Protein AF-G4CPI3-F1 (afdb_monomer_lite)

pLDDT: mean 81.12, std 16.86, range [39.91, 93.38]

Radius of gyration: 10.9 Å; chains: 1; bounding box: 22×18×34 Å

Foldseek 3Di:
DPVVVVLQVLLVLLCVQPNPHSVVLVPDDPVVSVVSSVVSCCVVVVVPD

Secondary structure (DSSP, 8-state):
--HHHHHHHHHHHHHHHH-S-HHHHHTS-HHHHHHHHHHHHHHHSTT--

Sequence (49 aa):
MKFFNAVADCLAQCAATFGGGIDVYGRLALLDLLRWTNRAVKMQGGSEE

Structure (mmCIF, N/CA/C/O backbone):
data_AF-G4CPI3-F1
#
_entry.id   AF-G4CPI3-F1
#
loop_
_atom_site.group_PDB
_atom_site.id
_atom_site.type_symbol
_atom_site.label_atom_id
_atom_site.label_alt_id
_atom_site.label_comp_id
_atom_site.label_asym_id
_atom_site.label_entity_id
_atom_site.label_seq_id
_atom_site.pdbx_PDB_ins_code
_atom_site.Cartn_x
_atom_site.Cartn_y
_atom_site.Cartn_z
_atom_site.occupancy
_atom_site.B_iso_or_equiv
_atom_site.auth_seq_id
_atom_site.auth_comp_id
_atom_site.auth_asym_id
_atom_site.auth_atom_id
_atom_site.pdbx_PDB_model_num
ATOM 1 N N . MET A 1 1 ? -16.957 -1.167 -12.395 1.00 42.31 1 MET A N 1
ATOM 2 C CA . MET A 1 1 ? -15.552 -1.044 -11.943 1.00 42.31 1 MET A CA 1
ATOM 3 C C . MET A 1 1 ? -15.455 -1.265 -10.428 1.00 42.31 1 MET A C 1
ATOM 5 O O . MET A 1 1 ? -15.372 -0.298 -9.693 1.00 42.31 1 MET A O 1
ATOM 9 N N . LYS A 1 2 ? -15.522 -2.510 -9.925 1.00 42.50 2 LYS A N 1
ATOM 10 C CA . LYS A 1 2 ? -15.452 -2.778 -8.466 1.00 42.50 2 LYS A CA 1
ATOM 11 C C . LYS A 1 2 ? -14.056 -3.182 -7.966 1.00 42.50 2 LYS A C 1
ATOM 13 O O . LYS A 1 2 ? -13.755 -2.965 -6.803 1.00 42.50 2 LYS A O 1
ATOM 18 N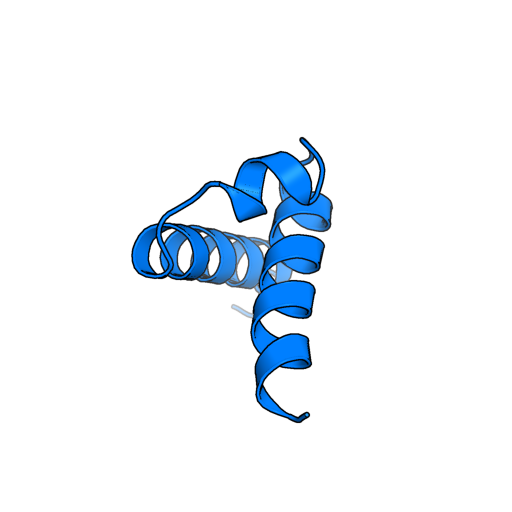 N . PHE A 1 3 ? -13.192 -3.706 -8.838 1.00 46.69 3 PHE A N 1
ATOM 19 C CA . PHE A 1 3 ? -11.862 -4.197 -8.448 1.00 46.69 3 PHE A CA 1
ATOM 20 C C . PHE A 1 3 ? -10.793 -3.100 -8.318 1.00 46.69 3 PHE A C 1
ATOM 22 O O . PHE A 1 3 ? -9.850 -3.266 -7.554 1.00 46.69 3 PHE A O 1
ATOM 29 N N . PHE A 1 4 ? -10.958 -1.961 -9.002 1.00 45.34 4 PHE A N 1
ATOM 30 C CA . PHE A 1 4 ? -10.013 -0.838 -8.912 1.00 45.34 4 PHE A CA 1
ATOM 31 C C . PHE A 1 4 ? -9.980 -0.196 -7.516 1.00 45.34 4 P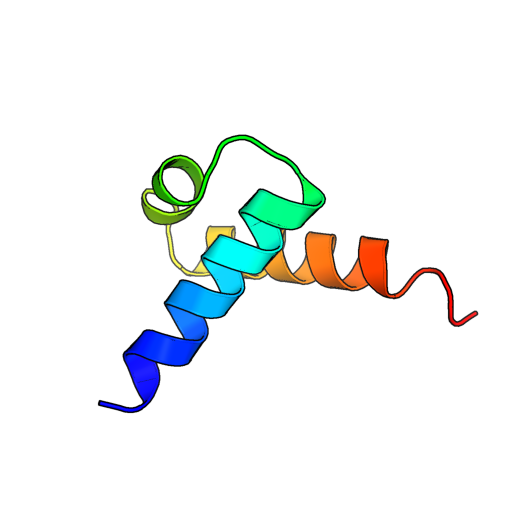HE A C 1
ATOM 33 O O . PHE A 1 4 ? -8.927 0.277 -7.100 1.00 45.34 4 PHE A O 1
ATOM 40 N N . ASN A 1 5 ? -11.089 -0.251 -6.767 1.00 58.81 5 ASN A N 1
ATOM 41 C CA . ASN A 1 5 ? -11.148 0.309 -5.415 1.00 58.81 5 ASN A CA 1
ATOM 42 C C . ASN A 1 5 ? -10.286 -0.470 -4.417 1.00 58.81 5 ASN A C 1
ATOM 44 O O . ASN A 1 5 ? -9.663 0.153 -3.574 1.00 58.81 5 ASN A O 1
ATOM 48 N N . ALA A 1 6 ? -10.195 -1.800 -4.527 1.00 77.88 6 ALA A N 1
ATOM 49 C CA . ALA A 1 6 ? -9.442 -2.598 -3.556 1.00 77.88 6 ALA A CA 1
ATOM 50 C C . ALA A 1 6 ? -7.930 -2.342 -3.644 1.00 77.88 6 ALA A C 1
ATOM 52 O O . ALA A 1 6 ? -7.276 -2.167 -2.625 1.00 77.88 6 ALA A O 1
ATOM 53 N N . VAL A 1 7 ? -7.373 -2.262 -4.859 1.00 85.62 7 VAL A N 1
ATOM 54 C CA . VAL A 1 7 ? -5.936 -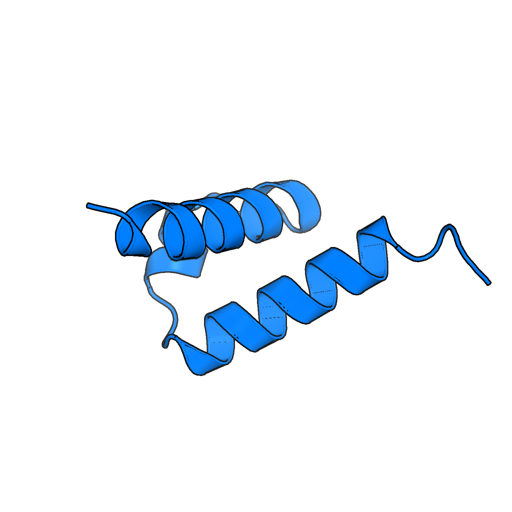1.997 -5.040 1.00 85.62 7 VAL A CA 1
ATOM 55 C C . VAL A 1 7 ? -5.597 -0.557 -4.662 1.00 85.62 7 VAL A C 1
ATOM 57 O O . VAL A 1 7 ? -4.625 -0.341 -3.949 1.00 85.62 7 VAL A O 1
ATOM 60 N N . ALA A 1 8 ? -6.401 0.424 -5.087 1.00 88.00 8 ALA A N 1
ATOM 61 C CA . ALA A 1 8 ? -6.179 1.825 -4.728 1.00 88.00 8 ALA A CA 1
ATOM 62 C C . ALA A 1 8 ? -6.224 2.050 -3.206 1.00 88.00 8 ALA A C 1
ATOM 64 O O . ALA A 1 8 ? -5.394 2.788 -2.680 1.00 88.00 8 ALA A O 1
ATOM 65 N N . ASP A 1 9 ? -7.136 1.373 -2.507 1.00 87.12 9 ASP A N 1
ATOM 66 C CA . ASP A 1 9 ? -7.244 1.427 -1.049 1.00 87.12 9 ASP A CA 1
ATOM 67 C C . ASP A 1 9 ? -6.023 0.790 -0.366 1.00 87.12 9 ASP A C 1
ATOM 69 O O . ASP A 1 9 ? -5.396 1.420 0.480 1.00 87.12 9 ASP A O 1
ATOM 73 N N . CYS A 1 10 ? -5.574 -0.384 -0.832 1.00 89.00 10 CYS A N 1
ATOM 74 C CA . CYS A 1 10 ? -4.334 -1.006 -0.357 1.00 89.00 10 CYS A CA 1
ATOM 75 C C . CYS A 1 10 ? -3.112 -0.089 -0.535 1.00 89.00 10 CYS A C 1
ATOM 77 O O . CYS A 1 10 ? -2.276 0.014 0.364 1.00 89.00 10 CYS A O 1
ATOM 79 N N . LEU A 1 11 ? -3.006 0.589 -1.683 1.00 92.56 11 LEU A N 1
ATOM 80 C CA . LEU A 1 11 ? -1.928 1.539 -1.966 1.00 92.56 11 LEU A CA 1
ATOM 81 C C . LEU A 1 11 ? -1.987 2.750 -1.034 1.00 92.56 11 LEU A C 1
ATOM 83 O O . LEU A 1 11 ? -0.965 3.137 -0.464 1.00 92.56 11 LEU A O 1
ATOM 87 N N . ALA A 1 12 ? -3.175 3.333 -0.868 1.00 91.00 12 ALA A N 1
ATOM 88 C CA . ALA A 1 12 ? -3.398 4.464 0.021 1.00 91.00 12 ALA A CA 1
ATOM 89 C C . ALA A 1 12 ? -3.089 4.095 1.476 1.00 91.00 12 ALA A C 1
ATOM 91 O O . ALA A 1 12 ? -2.416 4.860 2.163 1.00 91.00 12 ALA A O 1
ATOM 92 N N . GLN A 1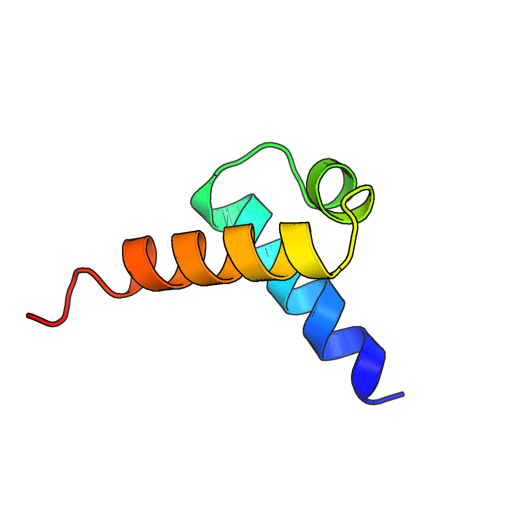 13 ? -3.494 2.905 1.924 1.00 88.00 13 GLN A N 1
ATOM 93 C CA . GLN A 1 13 ? -3.217 2.412 3.269 1.00 88.00 13 GLN A CA 1
ATOM 94 C C . GLN A 1 13 ? -1.714 2.239 3.504 1.00 88.00 13 GLN A C 1
ATOM 96 O O . GLN A 1 13 ? -1.186 2.734 4.497 1.00 88.00 13 GLN A O 1
ATOM 101 N N . CYS A 1 14 ? -0.992 1.606 2.573 1.00 92.19 14 CYS A N 1
ATOM 102 C CA . CYS A 1 14 ? 0.459 1.471 2.684 1.00 92.19 14 CYS A CA 1
ATOM 103 C C . CYS A 1 14 ? 1.166 2.832 2.703 1.00 92.19 14 CYS A C 1
ATOM 105 O O . CYS A 1 14 ? 2.027 3.053 3.553 1.00 92.19 14 CYS A O 1
ATOM 107 N N . ALA A 1 15 ? 0.773 3.758 1.825 1.00 93.38 15 ALA A N 1
ATOM 108 C CA . ALA A 1 15 ? 1.336 5.105 1.786 1.00 93.38 15 ALA A CA 1
ATOM 109 C C . ALA A 1 15 ? 1.037 5.904 3.066 1.00 93.38 15 ALA A C 1
ATOM 111 O O . ALA A 1 15 ? 1.906 6.627 3.551 1.00 93.38 15 ALA A O 1
ATOM 112 N N . ALA A 1 16 ? -0.161 5.752 3.634 1.00 90.81 16 ALA A N 1
ATOM 113 C CA 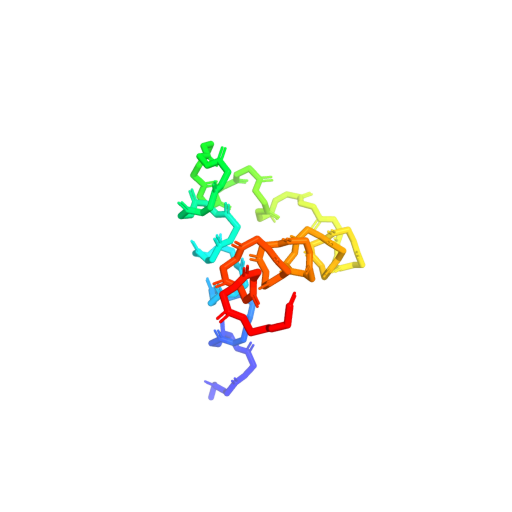. ALA A 1 16 ? -0.559 6.397 4.880 1.00 90.81 16 ALA A CA 1
ATOM 114 C C . ALA A 1 16 ? 0.195 5.839 6.098 1.00 90.81 16 ALA A C 1
ATOM 116 O O . ALA A 1 16 ? 0.547 6.601 6.993 1.00 90.81 16 ALA A O 1
ATOM 117 N N . THR A 1 17 ? 0.460 4.529 6.147 1.00 91.94 17 THR A N 1
ATOM 118 C CA . THR A 1 17 ? 1.162 3.909 7.283 1.00 91.94 17 THR A CA 1
ATOM 119 C C . THR A 1 17 ? 2.680 4.066 7.212 1.00 91.94 17 THR A C 1
ATOM 121 O O . THR A 1 17 ? 3.318 4.293 8.236 1.00 91.94 17 THR A O 1
ATOM 124 N N . PHE A 1 18 ? 3.277 3.926 6.028 1.00 92.12 18 PHE A N 1
ATOM 125 C CA . PHE A 1 18 ? 4.733 3.820 5.875 1.00 92.12 18 P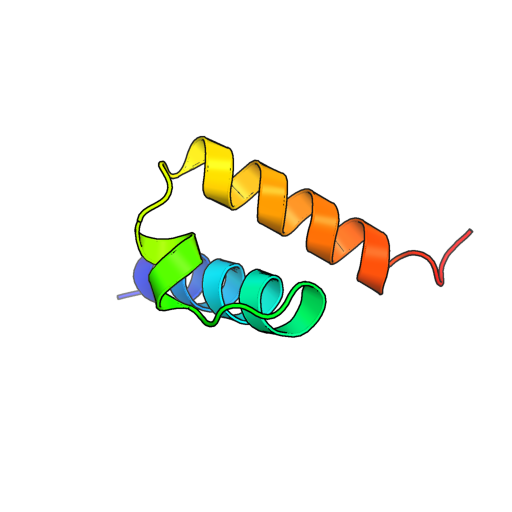HE A CA 1
ATOM 126 C C . PHE A 1 18 ? 5.380 5.018 5.163 1.00 92.12 18 PHE A C 1
ATOM 128 O O . PHE A 1 18 ? 6.607 5.103 5.119 1.00 92.12 18 PHE A O 1
ATOM 135 N N . GLY A 1 19 ? 4.595 5.952 4.619 1.00 88.56 19 GLY A N 1
ATOM 136 C CA . GLY A 1 19 ? 5.103 7.042 3.784 1.00 88.56 19 GLY A CA 1
ATOM 137 C C . GLY A 1 19 ? 5.455 6.579 2.365 1.00 88.56 19 GLY A C 1
ATOM 138 O O . GLY A 1 19 ? 5.041 5.515 1.927 1.00 88.56 19 GLY A O 1
ATOM 139 N N . GLY A 1 20 ? 6.186 7.390 1.596 1.00 84.94 20 GLY A N 1
ATOM 140 C CA . GLY A 1 20 ? 6.658 7.019 0.247 1.00 84.94 20 GLY A CA 1
ATOM 141 C C . GLY A 1 20 ? 5.652 7.200 -0.900 1.00 84.94 20 GLY A C 1
ATOM 142 O O . GLY A 1 20 ? 6.063 7.213 -2.056 1.00 84.94 20 GLY A O 1
ATOM 143 N N . GLY A 1 21 ? 4.368 7.426 -0.605 1.00 89.12 21 GLY A N 1
ATOM 144 C CA . GLY A 1 21 ? 3.335 7.705 -1.612 1.00 89.12 21 GLY A CA 1
ATOM 145 C C . GLY A 1 21 ? 2.859 6.465 -2.381 1.00 89.12 21 GLY A C 1
ATOM 146 O O . GLY A 1 21 ? 3.507 5.420 -2.392 1.00 89.12 21 GLY A O 1
ATOM 147 N N . ILE A 1 22 ? 1.695 6.570 -3.031 1.00 90.75 22 ILE A N 1
ATOM 148 C CA . ILE A 1 22 ? 1.034 5.425 -3.683 1.00 90.75 22 ILE A CA 1
ATOM 149 C C . ILE A 1 22 ? 1.825 4.865 -4.874 1.00 90.75 22 ILE A C 1
ATOM 151 O O . ILE A 1 22 ? 1.771 3.664 -5.125 1.00 90.75 22 ILE A O 1
ATOM 155 N N . ASP A 1 23 ? 2.604 5.698 -5.572 1.00 92.50 23 ASP A N 1
ATOM 156 C CA . ASP A 1 23 ? 3.408 5.295 -6.732 1.00 92.50 23 ASP A CA 1
ATOM 157 C C . ASP A 1 23 ? 4.481 4.256 -6.395 1.00 92.50 23 ASP A C 1
ATOM 159 O O . ASP A 1 23 ? 4.797 3.401 -7.222 1.00 92.50 23 ASP A O 1
ATOM 163 N N . VAL A 1 24 ? 5.040 4.306 -5.183 1.00 90.94 24 VAL A N 1
ATOM 164 C CA . VAL A 1 24 ? 6.054 3.340 -4.738 1.00 90.94 24 VAL A CA 1
ATOM 165 C C . VAL A 1 24 ? 5.430 1.956 -4.589 1.00 90.94 24 VAL A C 1
ATOM 167 O O . VAL A 1 24 ? 5.965 0.975 -5.105 1.00 90.94 24 VAL A O 1
ATOM 170 N N . TYR A 1 25 ? 4.261 1.881 -3.953 1.00 90.56 25 TYR A N 1
ATOM 171 C CA . TYR A 1 25 ? 3.535 0.627 -3.758 1.00 90.56 25 TYR A CA 1
ATOM 172 C C . TYR A 1 25 ? 2.855 0.139 -5.042 1.00 90.56 25 TYR A C 1
ATOM 174 O O . TYR A 1 25 ? 2.694 -1.063 -5.229 1.00 90.56 25 TYR A O 1
ATOM 182 N N . GLY A 1 26 ? 2.514 1.048 -5.962 1.00 89.94 26 GLY A N 1
ATOM 183 C CA . GLY A 1 26 ? 1.899 0.727 -7.253 1.00 89.94 26 GLY A CA 1
ATOM 184 C C . GLY A 1 26 ? 2.839 0.004 -8.217 1.00 89.94 26 GLY A C 1
ATOM 185 O O . GLY A 1 26 ? 2.380 -0.624 -9.167 1.00 89.94 26 GLY A O 1
ATOM 186 N N . ARG A 1 27 ? 4.153 0.060 -7.962 1.00 92.69 27 ARG A N 1
ATOM 187 C CA . ARG A 1 27 ? 5.179 -0.686 -8.709 1.00 92.69 27 ARG A CA 1
ATOM 188 C C . ARG A 1 27 ? 5.418 -2.094 -8.165 1.00 92.69 27 ARG A C 1
ATOM 190 O O . ARG A 1 27 ? 6.155 -2.857 -8.786 1.00 92.69 27 ARG A O 1
ATOM 197 N N . LEU A 1 28 ? 4.844 -2.436 -7.012 1.00 89.56 28 LEU A N 1
ATOM 198 C CA . LEU A 1 28 ? 4.998 -3.758 -6.418 1.00 89.56 28 LEU A CA 1
ATOM 199 C C . LEU A 1 28 ? 4.147 -4.789 -7.157 1.00 89.56 28 LEU A C 1
ATOM 201 O O . LEU A 1 28 ? 3.050 -4.501 -7.639 1.00 89.56 28 LEU A O 1
ATOM 205 N N . ALA A 1 29 ? 4.628 -6.030 -7.181 1.00 91.88 29 ALA A N 1
ATOM 206 C CA . ALA A 1 29 ? 3.781 -7.155 -7.540 1.00 91.88 29 ALA A CA 1
ATOM 207 C C . ALA A 1 29 ? 2.610 -7.257 -6.549 1.00 91.88 29 ALA A C 1
ATOM 209 O O . ALA A 1 29 ? 2.757 -6.955 -5.363 1.00 91.88 29 ALA A O 1
ATOM 210 N N . LEU A 1 30 ? 1.453 -7.739 -7.012 1.00 87.62 30 LEU A N 1
ATOM 211 C CA . LEU A 1 30 ? 0.236 -7.814 -6.193 1.00 87.62 30 LEU A CA 1
ATOM 212 C C . LEU A 1 30 ? 0.455 -8.548 -4.857 1.00 87.62 30 LEU A C 1
ATOM 214 O O . LEU A 1 30 ? -0.073 -8.133 -3.830 1.00 87.62 30 LEU A O 1
ATOM 218 N N . LEU A 1 31 ? 1.256 -9.618 -4.852 1.00 90.44 31 LEU A N 1
ATOM 219 C CA . LEU A 1 31 ? 1.569 -10.370 -3.633 1.00 90.44 31 LEU A CA 1
ATOM 220 C C . LEU A 1 31 ? 2.412 -9.564 -2.638 1.00 90.44 31 LEU A C 1
ATOM 222 O O . LEU A 1 31 ? 2.187 -9.666 -1.433 1.00 90.44 31 LEU A O 1
ATOM 226 N N . ASP A 1 32 ? 3.356 -8.757 -3.120 1.00 92.06 32 ASP A N 1
ATOM 227 C CA . ASP A 1 32 ? 4.149 -7.873 -2.265 1.00 92.06 32 ASP A CA 1
ATOM 228 C C . ASP A 1 32 ? 3.298 -6.731 -1.719 1.00 92.06 32 ASP A C 1
ATOM 230 O O . ASP A 1 32 ? 3.378 -6.434 -0.527 1.00 92.06 32 ASP A O 1
ATOM 234 N N . LEU A 1 33 ? 2.419 -6.158 -2.549 1.00 90.69 33 LEU A N 1
ATOM 235 C CA . LEU A 1 33 ? 1.438 -5.174 -2.099 1.00 90.69 33 LEU A CA 1
ATOM 236 C C . LEU A 1 33 ? 0.586 -5.744 -0.957 1.00 90.69 33 LEU A C 1
ATOM 238 O O . LEU A 1 33 ? 0.537 -5.150 0.112 1.00 90.69 33 LEU A O 1
ATOM 242 N N . LEU A 1 34 ? 0.011 -6.938 -1.128 1.00 90.19 34 LEU A N 1
ATOM 243 C CA . LEU A 1 34 ? -0.798 -7.597 -0.095 1.00 90.19 34 LEU A CA 1
ATOM 244 C C . LEU A 1 34 ? -0.025 -7.838 1.213 1.00 90.19 34 LEU A C 1
ATOM 246 O O . LEU A 1 34 ? -0.583 -7.679 2.300 1.00 90.19 34 LEU A O 1
ATOM 250 N N . ARG A 1 35 ? 1.266 -8.191 1.139 1.00 92.44 35 ARG A N 1
ATOM 251 C CA . ARG A 1 35 ? 2.126 -8.346 2.328 1.00 92.44 35 ARG A CA 1
ATOM 252 C C . ARG A 1 35 ? 2.324 -7.022 3.060 1.00 92.44 35 ARG A C 1
ATOM 254 O O . ARG A 1 35 ? 2.242 -6.990 4.290 1.00 92.44 35 ARG A O 1
ATOM 261 N N . TRP A 1 36 ? 2.561 -5.943 2.319 1.00 92.38 36 TRP A N 1
ATOM 262 C CA . TRP A 1 36 ? 2.682 -4.596 2.874 1.00 92.38 36 TRP A CA 1
ATOM 263 C C . TRP A 1 36 ? 1.367 -4.098 3.464 1.00 92.38 36 TRP A C 1
ATOM 265 O O . TRP A 1 36 ? 1.374 -3.554 4.566 1.00 92.38 36 TRP A O 1
ATOM 275 N N . THR A 1 37 ? 0.239 -4.345 2.802 1.00 90.88 37 THR A N 1
ATOM 276 C CA . THR A 1 37 ? -1.086 -3.993 3.319 1.00 90.88 37 THR A CA 1
ATOM 277 C C . THR A 1 37 ? -1.389 -4.755 4.605 1.00 90.88 37 THR A C 1
ATOM 279 O O . THR A 1 37 ? -1.769 -4.145 5.595 1.00 90.88 37 THR A O 1
ATOM 282 N N . ASN A 1 38 ? -1.113 -6.061 4.668 1.00 89.75 38 ASN A N 1
ATOM 283 C CA . ASN A 1 38 ? -1.255 -6.834 5.906 1.00 89.75 38 ASN A CA 1
ATOM 284 C C . ASN A 1 38 ? -0.379 -6.278 7.045 1.00 89.75 38 ASN A C 1
ATOM 286 O O . ASN A 1 38 ? -0.798 -6.245 8.199 1.00 89.75 38 ASN A O 1
ATOM 290 N N . ARG A 1 39 ? 0.834 -5.802 6.737 1.00 91.06 39 ARG A N 1
ATOM 291 C CA . ARG A 1 39 ? 1.688 -5.126 7.723 1.00 91.06 39 ARG A CA 1
ATOM 292 C C . ARG A 1 39 ? 1.088 -3.791 8.179 1.00 91.06 39 ARG A C 1
ATOM 294 O O . ARG A 1 39 ? 1.148 -3.499 9.369 1.00 91.06 39 ARG A O 1
ATOM 301 N N . ALA A 1 40 ? 0.515 -3.012 7.259 1.00 89.25 40 ALA A N 1
ATOM 302 C CA . ALA A 1 40 ? -0.159 -1.750 7.566 1.00 89.25 40 ALA A CA 1
ATOM 303 C C . ALA A 1 40 ? -1.364 -1.970 8.489 1.00 89.25 40 ALA A C 1
ATOM 305 O O . ALA A 1 40 ? -1.473 -1.320 9.526 1.00 89.25 40 ALA A O 1
ATOM 306 N N . VAL A 1 41 ? -2.202 -2.960 8.160 1.00 86.31 41 VAL A N 1
ATOM 307 C CA . VAL A 1 41 ? -3.353 -3.381 8.970 1.00 86.31 41 VAL A CA 1
ATOM 308 C C . VAL A 1 41 ? -2.910 -3.771 10.376 1.00 86.31 41 VAL A C 1
ATOM 310 O O . VAL A 1 41 ? -3.504 -3.308 11.337 1.00 86.31 41 VAL A O 1
ATOM 313 N N . LYS A 1 42 ? -1.835 -4.553 10.530 1.00 87.44 42 LYS A N 1
ATOM 314 C CA . LYS A 1 42 ? -1.317 -4.931 11.858 1.00 87.44 42 LYS A CA 1
ATOM 315 C C . LYS A 1 42 ? -0.762 -3.756 12.666 1.00 87.44 42 LYS A C 1
ATOM 317 O O . LYS A 1 42 ? -0.833 -3.786 13.885 1.00 87.44 42 LYS A O 1
ATOM 322 N N . MET A 1 43 ? -0.204 -2.734 12.016 1.00 85.19 43 MET A N 1
ATOM 323 C CA . MET A 1 43 ? 0.263 -1.528 12.713 1.00 85.19 43 MET A CA 1
ATOM 324 C C . MET A 1 43 ? -0.885 -0.611 13.134 1.00 85.19 43 MET A C 1
ATOM 326 O O . MET A 1 43 ? -0.808 -0.001 14.193 1.00 85.19 43 MET A O 1
ATOM 330 N N . GLN A 1 44 ? -1.943 -0.519 12.327 1.00 76.94 44 GLN A N 1
ATOM 331 C CA . GLN A 1 44 ? -3.151 0.233 12.680 1.00 76.94 44 GLN A CA 1
ATOM 332 C C . GLN A 1 44 ? -4.029 -0.518 13.692 1.00 76.94 44 GLN A C 1
ATOM 334 O O . GLN A 1 44 ? -4.644 0.106 14.548 1.00 76.94 44 GLN A O 1
ATOM 339 N N . GLY A 1 45 ? -4.061 -1.849 13.599 1.00 66.19 45 GLY A N 1
ATOM 340 C CA . GLY A 1 45 ? -4.824 -2.762 14.450 1.00 66.19 45 GLY A CA 1
ATOM 341 C C . GLY A 1 45 ? -4.089 -3.240 15.703 1.00 66.19 45 GLY A C 1
ATOM 342 O O . GLY A 1 45 ? -4.667 -3.987 16.475 1.00 66.19 45 GLY A O 1
ATOM 343 N N . GLY A 1 46 ? -2.860 -2.780 15.964 1.00 49.84 46 GLY A N 1
ATOM 344 C CA . GLY A 1 46 ? -2.154 -3.011 17.236 1.00 49.84 46 GLY A CA 1
ATOM 345 C C . GLY A 1 46 ? -2.758 -2.279 18.448 1.00 49.84 46 GLY A C 1
ATOM 346 O O . GLY A 1 46 ? -2.082 -2.136 19.460 1.00 49.84 46 GLY A O 1
ATOM 347 N N . SER A 1 47 ? -3.994 -1.780 18.331 1.00 50.34 47 SER A N 1
ATOM 348 C CA . SER A 1 47 ? -4.817 -1.255 19.430 1.00 50.34 47 SER A CA 1
ATOM 349 C C . SER A 1 47 ? -5.905 -2.238 19.877 1.00 50.34 47 SER A C 1
ATOM 351 O O . SER A 1 47 ? -6.744 -1.870 20.696 1.00 50.34 47 SER A O 1
ATOM 353 N N . GLU A 1 48 ? -5.913 -3.469 19.368 1.00 49.38 48 GLU A N 1
ATOM 354 C CA . GLU A 1 48 ? -6.729 -4.549 19.916 1.00 49.38 48 GLU A CA 1
ATOM 355 C C . GLU A 1 48 ? -5.819 -5.760 20.176 1.00 49.38 48 GLU A C 1
ATOM 357 O O . GLU A 1 48 ? -5.287 -6.352 19.238 1.00 49.38 48 GLU A O 1
ATOM 362 N N . GLU A 1 49 ? -5.675 -6.061 21.475 1.00 39.91 49 GLU A N 1
ATOM 363 C CA . GLU A 1 49 ? -4.884 -7.112 22.158 1.00 39.91 49 GLU A CA 1
ATOM 364 C C . GLU A 1 49 ? -3.466 -6.746 22.637 1.00 39.91 49 GLU A C 1
ATOM 366 O O . GLU A 1 49 ? -2.499 -6.722 21.842 1.00 39.91 49 GLU A O 1
#

Organism: NCBI:txid1030841